Protein AF-A0A4Q3XQ12-F1 (afdb_monomer_lite)

Secondary structure (DSSP, 8-state):
-PPPHHHHHEETTEEP-S---HHHHHHHHHHHH-SSSHHHHHHHHTT--HHHHHHHHTT---HHHHHHHHHHHHHHHHHHHHHHHHTS-HHHHHHHHHHHHHHHHHHHHHHHHHHHHHHHHHHHT------------TTGGGTT--

Foldseek 3Di:
DQAALVNLQADVNDGDPDADDLLNSQLSVQCVVDVPPSLVVCCVQLVHDSVQSVCSNVSNHDPVRSVSSCVSVDPSSVQNSVCNRVVHHPVRVVVVVVVVVVVVVVVVVVVVVVVVVVVVVVVVPPPPPPPPPPPPDVVVVPPPDD

Radius of gyration: 34.78 Å; chains: 1; bounding box: 100×25×76 Å

Structure (mmCIF, N/CA/C/O backbone):
data_AF-A0A4Q3XQ12-F1
#
_entry.id   AF-A0A4Q3XQ12-F1
#
loop_
_atom_site.group_PDB
_atom_site.id
_atom_site.type_symbol
_atom_site.label_atom_id
_atom_site.label_alt_id
_atom_site.label_comp_id
_atom_site.label_asym_id
_atom_site.label_entity_id
_atom_site.label_seq_id
_atom_site.pdbx_PDB_ins_code
_atom_site.Cartn_x
_atom_site.Cartn_y
_atom_site.Cartn_z
_atom_site.occupancy
_atom_site.B_iso_or_equiv
_atom_site.auth_seq_id
_atom_site.auth_comp_id
_atom_site.auth_asym_id
_atom_site.auth_atom_id
_atom_site.pdbx_PDB_model_num
ATOM 1 N N . MET A 1 1 ? -8.828 -13.937 3.001 1.00 53.44 1 MET A N 1
ATOM 2 C CA . MET A 1 1 ? -8.990 -13.027 1.850 1.00 53.44 1 MET A CA 1
ATOM 3 C C . MET A 1 1 ? -8.002 -11.893 2.021 1.00 53.44 1 MET A C 1
ATOM 5 O O . MET A 1 1 ? -8.005 -11.273 3.077 1.00 53.44 1 MET A O 1
ATOM 9 N N . THR A 1 2 ? -7.108 -11.704 1.056 1.00 73.12 2 THR A N 1
ATOM 10 C CA . THR A 1 2 ? -6.147 -10.593 1.008 1.00 73.12 2 THR A CA 1
ATOM 11 C C . THR A 1 2 ? -6.772 -9.461 0.210 1.00 73.12 2 THR A C 1
ATOM 13 O O . THR A 1 2 ? -7.067 -9.651 -0.964 1.00 73.12 2 THR A O 1
ATOM 16 N N . ILE A 1 3 ? -7.003 -8.324 0.861 1.00 80.56 3 ILE A N 1
ATOM 17 C CA . ILE A 1 3 ? -7.572 -7.133 0.225 1.00 80.56 3 ILE A CA 1
ATOM 18 C C . ILE A 1 3 ? -6.471 -6.413 -0.538 1.00 80.56 3 ILE A C 1
ATOM 20 O O . ILE A 1 3 ? -5.399 -6.177 0.022 1.00 80.56 3 ILE A O 1
ATOM 24 N N . SER A 1 4 ? -6.729 -6.077 -1.799 1.00 81.19 4 SER A N 1
ATOM 25 C CA . SER A 1 4 ? -5.771 -5.373 -2.653 1.00 81.19 4 SER A CA 1
ATOM 26 C C . SER A 1 4 ? -5.897 -3.851 -2.518 1.00 81.19 4 SER A C 1
ATOM 28 O O . SER A 1 4 ? -6.889 -3.324 -2.011 1.00 81.19 4 SER A O 1
ATOM 30 N N . ALA A 1 5 ? -4.885 -3.123 -2.996 1.00 79.38 5 ALA A N 1
ATOM 31 C CA . ALA A 1 5 ? -4.949 -1.664 -3.094 1.00 79.38 5 ALA A CA 1
ATOM 32 C C . ALA A 1 5 ? -6.110 -1.203 -3.995 1.00 79.38 5 ALA A C 1
ATOM 34 O O . ALA A 1 5 ? -6.816 -0.262 -3.649 1.00 79.38 5 ALA A O 1
ATOM 35 N N . GLU A 1 6 ? -6.349 -1.898 -5.111 1.00 79.88 6 GLU A N 1
ATOM 36 C CA . GLU A 1 6 ? -7.436 -1.601 -6.058 1.00 79.88 6 GLU A CA 1
ATOM 37 C C . GLU A 1 6 ? -8.810 -1.722 -5.418 1.00 79.88 6 GLU A C 1
ATOM 39 O O . GLU A 1 6 ? -9.677 -0.873 -5.636 1.00 79.88 6 GLU A O 1
ATOM 44 N N . GLU A 1 7 ? -8.998 -2.736 -4.571 1.00 79.94 7 GLU A N 1
ATOM 45 C CA . GLU A 1 7 ? -10.218 -2.838 -3.791 1.00 79.94 7 GLU A CA 1
ATOM 46 C C . GLU A 1 7 ? -10.358 -1.595 -2.914 1.00 79.94 7 GLU A C 1
ATOM 48 O O . GLU A 1 7 ? -11.361 -0.911 -3.032 1.00 79.94 7 GLU A O 1
ATOM 53 N N . ILE A 1 8 ? -9.362 -1.212 -2.111 1.00 77.44 8 ILE A N 1
ATOM 54 C CA . ILE A 1 8 ? -9.453 -0.004 -1.265 1.00 77.44 8 ILE A CA 1
ATOM 55 C C . ILE A 1 8 ? -9.813 1.251 -2.085 1.00 77.44 8 ILE A C 1
ATOM 57 O O . ILE A 1 8 ? -10.656 2.026 -1.629 1.00 77.44 8 ILE A O 1
ATOM 61 N N . MET A 1 9 ? -9.238 1.414 -3.282 1.00 77.31 9 MET A N 1
ATOM 62 C CA . MET A 1 9 ? -9.441 2.574 -4.165 1.00 77.31 9 MET A CA 1
ATOM 63 C C . MET A 1 9 ? -10.833 2.643 -4.820 1.00 77.31 9 MET A C 1
ATOM 65 O O . MET A 1 9 ? -11.281 3.732 -5.175 1.00 77.31 9 MET A O 1
ATOM 69 N N . THR A 1 10 ? -11.547 1.519 -4.948 1.00 75.25 10 THR A N 1
ATOM 70 C CA . THR A 1 10 ? -12.817 1.447 -5.694 1.00 75.25 10 THR A CA 1
ATOM 71 C C . THR A 1 10 ? -14.004 1.156 -4.781 1.00 75.25 10 THR A C 1
ATOM 73 O O . THR A 1 10 ? -14.099 0.087 -4.177 1.00 75.25 10 THR A O 1
ATOM 76 N N . ASN A 1 11 ? -14.970 2.070 -4.665 1.00 65.38 11 ASN A N 1
ATOM 77 C CA . ASN A 1 11 ? -16.205 1.809 -3.918 1.00 65.38 11 ASN A CA 1
ATOM 78 C C . ASN A 1 11 ? -17.301 1.300 -4.863 1.00 65.38 11 ASN A C 1
ATOM 80 O O . ASN A 1 11 ? -17.944 2.086 -5.552 1.00 65.38 11 ASN A O 1
ATOM 84 N N . GLY A 1 12 ? -17.500 -0.020 -4.926 1.00 61.66 12 GLY A N 1
ATOM 85 C CA . GLY A 1 12 ? -18.563 -0.612 -5.750 1.00 61.66 12 GLY A CA 1
ATOM 86 C C . GLY A 1 12 ? -18.435 -0.317 -7.252 1.00 61.66 12 GLY A C 1
ATOM 87 O O . GLY A 1 12 ? -19.448 -0.224 -7.936 1.00 61.66 12 GLY A O 1
ATOM 88 N N . GLY A 1 13 ? -17.206 -0.143 -7.753 1.00 58.97 13 GLY A N 1
ATOM 89 C CA . GLY A 1 13 ? -16.923 0.170 -9.160 1.00 58.97 13 GLY A CA 1
ATOM 90 C C . GLY A 1 13 ? -16.794 1.661 -9.488 1.00 58.97 13 GLY A C 1
ATOM 91 O O . GLY A 1 13 ? -16.556 1.992 -10.643 1.00 58.97 13 GLY A O 1
ATOM 92 N N . GLN A 1 14 ? -16.924 2.557 -8.503 1.00 55.75 14 GLN A N 1
ATOM 93 C CA . GLN A 1 14 ? -16.574 3.972 -8.656 1.00 55.75 14 GLN A CA 1
ATOM 94 C C . GLN A 1 14 ? -15.192 4.248 -8.059 1.00 55.75 14 GLN A C 1
ATOM 96 O O . GLN A 1 14 ? -14.943 3.900 -6.900 1.00 55.75 14 GLN A O 1
ATOM 101 N N . ASP A 1 15 ? -14.320 4.884 -8.843 1.00 61.72 15 ASP A N 1
ATOM 102 C CA . ASP A 1 15 ? -13.046 5.410 -8.355 1.00 61.72 15 ASP A CA 1
ATOM 103 C C . ASP A 1 15 ? -13.319 6.473 -7.292 1.00 61.72 15 ASP A C 1
ATOM 105 O O . ASP A 1 15 ? -14.054 7.440 -7.521 1.00 61.72 15 ASP A O 1
ATOM 109 N N . LEU A 1 16 ? -12.757 6.274 -6.098 1.00 59.50 16 LEU A N 1
ATOM 110 C CA . LEU A 1 16 ? -12.828 7.279 -5.048 1.00 59.50 16 LEU A CA 1
ATOM 111 C C . LEU A 1 16 ? -12.070 8.534 -5.514 1.00 59.50 16 LEU A C 1
ATOM 113 O O . LEU A 1 16 ? -10.980 8.415 -6.079 1.00 59.50 16 LEU A O 1
ATOM 117 N N . PRO A 1 17 ? -12.625 9.741 -5.300 1.00 51.88 17 PRO A N 1
ATOM 118 C CA . PRO A 1 17 ? -11.983 10.969 -5.735 1.00 51.88 17 PRO A CA 1
ATOM 119 C C . PRO A 1 17 ? -10.622 11.114 -5.044 1.00 51.88 17 PRO A C 1
ATOM 121 O O . PRO A 1 17 ? -10.548 11.195 -3.823 1.00 51.88 17 PRO A O 1
ATOM 124 N N . LEU A 1 18 ? -9.578 11.081 -5.876 1.00 53.12 18 LEU A N 1
ATOM 125 C CA . LEU A 1 18 ? -8.217 11.604 -5.725 1.00 53.12 18 LEU A CA 1
ATOM 126 C C . LEU A 1 18 ? -7.800 12.023 -4.296 1.00 53.12 18 LEU A C 1
ATOM 128 O O . LEU A 1 18 ? -8.306 13.001 -3.755 1.00 53.12 18 LEU A O 1
ATOM 132 N N . GLN A 1 19 ? -6.761 11.336 -3.795 1.00 57.66 19 GLN A N 1
ATOM 133 C CA . GLN A 1 19 ? -6.068 11.486 -2.500 1.00 57.66 19 GLN A CA 1
ATOM 134 C C . GLN A 1 19 ? -6.788 10.849 -1.303 1.00 57.66 19 GLN A C 1
ATOM 136 O O . GLN A 1 19 ? -7.343 11.514 -0.435 1.00 57.66 19 GLN A O 1
ATOM 141 N N . CYS A 1 20 ? -6.718 9.518 -1.230 1.00 69.00 20 CYS A N 1
ATOM 142 C CA . CYS A 1 20 ? -7.008 8.801 0.003 1.00 69.00 20 CYS A CA 1
ATOM 143 C C . CYS A 1 20 ? -5.817 8.948 0.961 1.00 69.00 20 CYS A C 1
ATOM 145 O O . CYS A 1 20 ? -4.738 8.418 0.696 1.00 69.00 20 CYS A O 1
ATOM 147 N N . ASP A 1 21 ? -6.008 9.624 2.093 1.00 85.62 21 ASP A N 1
ATOM 148 C CA . ASP A 1 21 ? -4.990 9.686 3.140 1.00 85.62 21 ASP A CA 1
ATOM 149 C C . ASP A 1 21 ? -4.773 8.305 3.778 1.00 85.62 21 ASP A C 1
ATOM 151 O O . ASP A 1 21 ? -5.664 7.452 3.825 1.00 85.62 21 ASP A O 1
ATOM 155 N N . LEU A 1 22 ? -3.584 8.086 4.350 1.00 87.25 22 LEU A N 1
ATOM 156 C CA . LEU A 1 22 ? -3.194 6.809 4.967 1.00 87.25 22 LEU A CA 1
ATOM 157 C C . LEU A 1 22 ? -4.193 6.319 6.032 1.00 87.25 22 LEU A C 1
ATOM 159 O O . LEU A 1 22 ? -4.405 5.119 6.209 1.00 87.25 22 LEU A O 1
ATOM 163 N N . ARG A 1 23 ? -4.814 7.259 6.750 1.00 91.62 23 ARG A N 1
ATOM 164 C CA . ARG A 1 23 ? -5.811 6.977 7.792 1.00 91.62 23 ARG A CA 1
ATOM 165 C C . ARG A 1 23 ? -7.123 6.477 7.197 1.00 91.62 23 ARG A C 1
ATOM 167 O O . ARG A 1 23 ? -7.717 5.544 7.740 1.00 91.62 23 ARG A O 1
ATOM 174 N N . ASP A 1 24 ? -7.535 7.064 6.084 1.00 90.00 2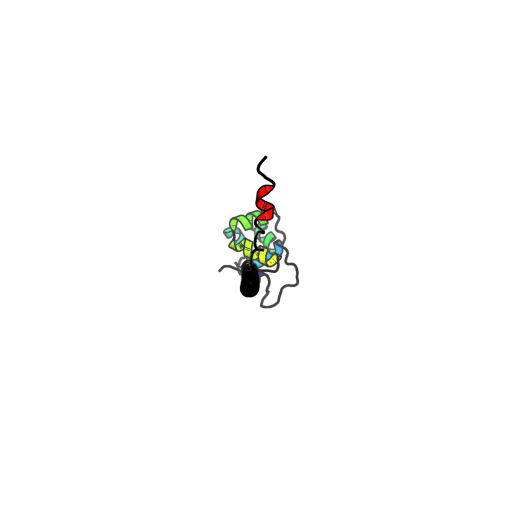4 ASP A N 1
ATOM 175 C CA . ASP A 1 24 ? -8.763 6.700 5.388 1.00 90.00 24 ASP A CA 1
ATOM 176 C C . ASP A 1 24 ? -8.592 5.364 4.673 1.00 90.00 24 ASP A C 1
ATOM 178 O O . ASP A 1 24 ? -9.439 4.482 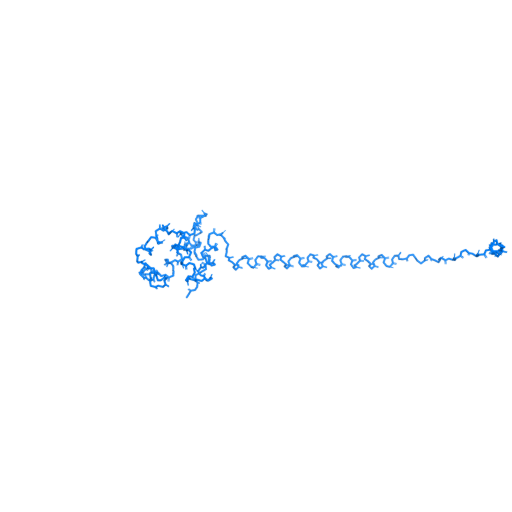4.818 1.00 90.00 24 ASP A O 1
ATOM 182 N N . ALA A 1 25 ? -7.435 5.146 4.040 1.00 89.62 25 ALA A N 1
ATOM 183 C CA . ALA A 1 25 ? -7.084 3.874 3.417 1.00 89.62 25 ALA A CA 1
ATOM 184 C C . ALA A 1 25 ? -7.127 2.731 4.441 1.00 89.62 25 ALA A C 1
ATOM 186 O O . ALA A 1 25 ? -7.697 1.669 4.182 1.00 89.62 25 ALA A O 1
ATOM 187 N N . LEU A 1 26 ? -6.601 2.968 5.649 1.00 91.81 26 LEU A N 1
ATOM 188 C CA . LEU A 1 26 ? -6.648 1.997 6.739 1.00 91.81 26 LEU A CA 1
ATOM 189 C C . LEU A 1 26 ? -8.080 1.735 7.237 1.00 91.81 26 LEU A C 1
ATOM 191 O O . LEU A 1 26 ? -8.439 0.587 7.508 1.00 91.81 26 LEU A O 1
ATOM 195 N N . SER A 1 27 ? -8.910 2.776 7.345 1.00 93.50 27 SER A N 1
ATOM 196 C CA . SER A 1 27 ? -10.327 2.646 7.715 1.00 93.50 27 SER A CA 1
ATOM 197 C C . SER A 1 27 ? -11.100 1.814 6.688 1.00 93.50 27 SER A C 1
ATOM 199 O O . SER A 1 27 ? -11.830 0.888 7.056 1.00 93.50 27 SER A O 1
ATOM 201 N N . ILE A 1 28 ? -10.902 2.090 5.398 1.00 91.25 28 ILE A N 1
ATOM 202 C CA . ILE A 1 28 ? -11.530 1.358 4.295 1.00 91.25 28 ILE A CA 1
ATOM 203 C C . ILE A 1 28 ? -11.062 -0.099 4.294 1.00 91.25 28 ILE A C 1
ATOM 205 O O . ILE A 1 28 ? -11.899 -1.005 4.254 1.00 91.25 28 ILE A O 1
ATOM 209 N N . TYR A 1 29 ? -9.752 -0.338 4.416 1.00 92.06 29 TYR A N 1
ATOM 210 C CA . TYR A 1 29 ? -9.190 -1.685 4.521 1.00 92.06 29 TYR A CA 1
ATOM 211 C C . TYR A 1 29 ? -9.844 -2.476 5.660 1.00 92.06 29 TYR A C 1
ATOM 213 O O . TYR A 1 29 ? -10.308 -3.600 5.458 1.00 92.06 29 TYR A O 1
ATOM 221 N N . ALA A 1 30 ? -9.952 -1.878 6.850 1.00 93.19 30 ALA A N 1
ATOM 222 C CA . ALA A 1 30 ? -10.570 -2.524 8.003 1.00 93.19 30 ALA A CA 1
ATOM 223 C C . ALA A 1 30 ? -12.047 -2.866 7.756 1.00 93.19 30 ALA A C 1
ATOM 225 O O . ALA A 1 30 ? -12.473 -3.988 8.035 1.00 93.19 30 ALA A O 1
ATOM 226 N N . ARG A 1 31 ? -12.828 -1.928 7.200 1.00 93.00 31 ARG A N 1
ATOM 227 C CA . ARG A 1 31 ? -14.262 -2.120 6.906 1.00 93.00 31 ARG A CA 1
ATOM 228 C C . ARG A 1 31 ? -14.509 -3.233 5.898 1.00 93.00 31 ARG A C 1
ATOM 230 O O . ARG A 1 31 ? -15.478 -3.971 6.045 1.00 93.00 31 ARG A O 1
ATOM 237 N N . ARG A 1 32 ? -13.631 -3.377 4.907 1.00 90.38 32 ARG A N 1
ATOM 238 C CA . ARG A 1 32 ? -13.722 -4.462 3.925 1.00 90.38 32 ARG A CA 1
ATOM 239 C C . ARG A 1 32 ? -13.243 -5.795 4.485 1.00 90.38 32 ARG A C 1
ATOM 241 O O . ARG A 1 32 ? -13.841 -6.822 4.186 1.00 90.38 32 ARG A O 1
ATOM 248 N N . THR A 1 33 ? -12.212 -5.779 5.330 1.00 92.38 33 THR A N 1
ATOM 249 C CA . THR A 1 33 ? -11.699 -6.998 5.977 1.00 92.38 33 THR A CA 1
ATOM 250 C C . THR A 1 33 ? -12.757 -7.592 6.903 1.00 92.38 33 THR A C 1
ATOM 252 O O . THR A 1 33 ? -12.966 -8.804 6.918 1.00 92.38 33 THR A O 1
ATOM 255 N N . TRP A 1 34 ? -13.459 -6.734 7.650 1.00 94.06 34 TRP A N 1
ATOM 256 C CA . TRP A 1 34 ? -14.502 -7.135 8.590 1.00 94.06 34 TRP A CA 1
ATOM 257 C C . TRP A 1 34 ? -15.791 -6.335 8.362 1.00 94.06 34 TRP A C 1
ATOM 259 O O . TRP A 1 34 ? -15.989 -5.299 9.004 1.00 94.06 34 TRP A O 1
ATOM 269 N N . PRO A 1 35 ? -16.715 -6.831 7.519 1.00 90.56 35 PRO A N 1
ATOM 270 C CA . PRO A 1 35 ? -17.968 -6.136 7.207 1.00 90.56 35 PRO A CA 1
ATOM 271 C C . PRO A 1 35 ? -18.918 -5.977 8.403 1.00 90.56 35 PRO A C 1
ATOM 273 O O . PRO A 1 35 ? -19.785 -5.106 8.408 1.00 90.56 35 PRO A O 1
ATOM 276 N N . ARG A 1 36 ? -18.784 -6.836 9.422 1.00 92.88 36 ARG A N 1
ATOM 277 C CA . ARG A 1 36 ? -19.598 -6.825 10.647 1.00 92.88 36 ARG A CA 1
ATOM 278 C C . ARG A 1 36 ? -18.706 -6.755 11.875 1.00 92.88 36 ARG A C 1
ATOM 280 O O . ARG A 1 36 ? -17.639 -7.371 11.908 1.00 92.88 36 ARG A O 1
ATOM 287 N N . ASP A 1 37 ? -19.169 -6.015 12.883 1.00 94.62 37 ASP A N 1
ATOM 288 C CA . ASP A 1 37 ? -18.450 -5.797 14.143 1.00 94.62 37 ASP A CA 1
ATOM 289 C C . ASP A 1 37 ? -16.991 -5.340 13.934 1.00 94.62 37 ASP A C 1
ATOM 291 O O . ASP A 1 37 ? -16.101 -5.709 14.703 1.00 94.62 37 ASP A O 1
ATOM 295 N N . THR A 1 38 ? -16.741 -4.518 12.903 1.00 95.44 38 THR A N 1
ATOM 296 C CA . THR A 1 38 ? -15.397 -4.142 12.433 1.00 95.44 38 THR A CA 1
ATOM 297 C C . THR A 1 38 ? -14.485 -3.711 13.575 1.00 95.44 38 THR A C 1
ATOM 299 O O . THR A 1 38 ? -13.388 -4.234 13.716 1.00 95.44 38 THR A O 1
ATOM 302 N N . ALA A 1 39 ? -14.958 -2.820 14.453 1.00 95.69 39 ALA A N 1
ATOM 303 C CA . ALA A 1 39 ? -14.164 -2.321 15.574 1.00 95.69 39 ALA A CA 1
ATOM 304 C C . ALA A 1 39 ? -13.750 -3.430 16.556 1.00 95.69 39 ALA A C 1
ATOM 306 O O . ALA A 1 39 ? -12.627 -3.413 17.050 1.00 95.69 39 ALA A O 1
ATOM 307 N N . LYS A 1 40 ? -14.634 -4.399 16.838 1.00 97.06 40 LYS A N 1
ATOM 308 C CA . LYS A 1 40 ? -14.345 -5.503 17.768 1.00 97.06 40 LYS A CA 1
ATOM 309 C C . LYS A 1 40 ? -13.391 -6.514 17.148 1.00 97.06 40 LYS A C 1
ATOM 311 O O . LYS A 1 40 ? -12.501 -7.004 17.837 1.00 97.06 40 LYS A O 1
ATOM 316 N N . GLN A 1 41 ? -13.581 -6.836 15.869 1.00 96.31 41 GLN A N 1
ATOM 317 C CA . GLN A 1 41 ? -12.690 -7.752 15.162 1.00 96.31 41 GLN A CA 1
ATOM 318 C C . GLN A 1 41 ? -11.299 -7.144 15.015 1.00 96.31 41 GLN A C 1
ATOM 320 O O . GLN A 1 41 ? -10.321 -7.772 15.396 1.00 96.31 41 GLN A O 1
ATOM 325 N N . MET A 1 42 ? -11.229 -5.881 14.607 1.00 95.19 42 MET A N 1
ATOM 326 C CA . MET A 1 42 ? -9.988 -5.127 14.500 1.00 95.19 42 MET A CA 1
ATOM 327 C C . MET A 1 42 ? -9.239 -5.027 15.832 1.00 95.19 42 MET A C 1
ATOM 329 O O . MET A 1 42 ? -8.039 -5.282 15.879 1.00 95.19 42 MET A O 1
ATOM 333 N N . ALA A 1 43 ? -9.952 -4.745 16.928 1.00 96.25 43 ALA A N 1
ATOM 334 C CA . ALA A 1 43 ? -9.380 -4.729 18.272 1.00 96.25 43 ALA A CA 1
ATOM 335 C C . ALA A 1 43 ? -8.713 -6.066 18.634 1.00 96.25 43 ALA A C 1
ATOM 337 O O . ALA A 1 43 ? -7.611 -6.086 19.173 1.00 96.25 43 ALA A O 1
ATOM 338 N N . ARG A 1 44 ? -9.356 -7.190 18.298 1.00 95.69 44 ARG A N 1
ATOM 339 C CA . ARG A 1 44 ? -8.818 -8.534 18.556 1.00 95.69 44 ARG A CA 1
ATOM 340 C C . ARG A 1 44 ? -7.650 -8.868 17.635 1.00 95.69 44 ARG A C 1
ATOM 342 O O . ARG A 1 44 ? -6.611 -9.307 18.111 1.00 95.69 44 ARG A O 1
ATOM 349 N N . SER A 1 45 ? -7.812 -8.654 16.333 1.00 93.62 45 SER A N 1
ATOM 350 C CA . SER A 1 45 ? -6.821 -9.022 15.322 1.00 93.62 45 SER A CA 1
ATOM 351 C C . SER A 1 45 ? -5.548 -8.187 15.403 1.00 93.62 45 SER A C 1
ATOM 353 O O . SER A 1 45 ? -4.476 -8.702 15.105 1.00 93.62 45 SER A O 1
ATOM 355 N N . TRP A 1 46 ? -5.647 -6.920 15.808 1.00 94.06 46 TRP A N 1
ATOM 356 C CA . TRP A 1 46 ? -4.498 -6.017 15.925 1.00 94.06 46 TRP A CA 1
ATOM 357 C C . TRP A 1 46 ? -4.099 -5.725 17.372 1.00 94.06 46 TRP A C 1
ATOM 359 O O . TRP A 1 46 ? -3.301 -4.825 17.598 1.00 94.06 46 TRP A O 1
ATOM 369 N N . ALA A 1 47 ? -4.648 -6.462 18.344 1.00 94.38 47 ALA A N 1
ATOM 370 C CA . ALA A 1 47 ? -4.372 -6.278 19.771 1.00 94.38 47 ALA A CA 1
ATOM 371 C C . ALA A 1 47 ? -4.513 -4.812 20.241 1.00 94.38 47 ALA A C 1
ATOM 373 O O . ALA A 1 47 ? -3.718 -4.304 21.032 1.00 94.38 47 ALA A O 1
ATOM 374 N N . LEU A 1 48 ? -5.541 -4.121 19.744 1.00 94.81 48 LEU A N 1
ATOM 375 C CA . LEU A 1 48 ? -5.816 -2.720 20.048 1.00 94.81 48 LEU A CA 1
ATOM 376 C C . LEU A 1 48 ? -6.969 -2.574 21.046 1.00 94.81 48 LEU A C 1
ATOM 378 O O . LEU A 1 48 ? -7.922 -3.355 21.015 1.00 94.81 48 LEU A O 1
ATOM 382 N N . PRO A 1 49 ? -6.986 -1.498 21.853 1.00 96.38 49 PRO A N 1
ATOM 383 C CA . PRO A 1 49 ? -8.190 -1.096 22.564 1.00 96.38 49 PRO A CA 1
ATOM 384 C C . PRO A 1 49 ? -9.358 -0.852 21.599 1.00 96.38 49 PRO A C 1
ATOM 386 O O . PRO A 1 49 ? -9.183 -0.355 20.478 1.00 96.38 49 PRO A O 1
ATOM 389 N N . LEU A 1 50 ? -10.579 -1.144 22.053 1.00 96.62 50 LEU A N 1
ATOM 390 C CA . LEU A 1 50 ? -11.784 -0.935 21.245 1.00 96.62 50 LEU A CA 1
ATOM 391 C C . LEU A 1 50 ? -11.979 0.545 20.874 1.00 96.62 50 LEU A C 1
ATOM 393 O O . LEU A 1 50 ? -12.370 0.847 19.750 1.00 96.62 50 LEU A O 1
ATOM 397 N N . SER A 1 51 ? -11.653 1.465 21.784 1.00 96.19 51 SER A N 1
ATOM 398 C CA . SER A 1 51 ? -11.699 2.914 21.545 1.00 96.19 51 SER A CA 1
ATOM 399 C C . SER A 1 51 ? -10.722 3.348 20.448 1.00 96.19 51 SER A C 1
ATOM 401 O O . SER A 1 51 ? -11.106 4.056 19.519 1.00 96.19 51 SER A O 1
ATOM 403 N N . THR A 1 52 ? -9.481 2.857 20.490 1.00 95.62 52 THR A N 1
ATOM 404 C CA . THR A 1 52 ? -8.485 3.076 19.431 1.00 95.62 52 THR A CA 1
ATOM 405 C C . THR A 1 52 ? -8.986 2.542 18.097 1.00 95.62 52 THR A C 1
ATOM 407 O O . THR A 1 52 ? -8.852 3.204 17.070 1.00 95.62 52 THR A O 1
ATOM 410 N N . SER A 1 53 ? -9.632 1.377 18.116 1.00 96.00 53 SER A N 1
ATOM 411 C CA . SER A 1 53 ? -10.203 0.780 16.914 1.00 96.00 53 SER A CA 1
ATOM 412 C C . SER A 1 53 ? -11.325 1.641 16.321 1.00 96.00 53 SER A C 1
ATOM 414 O O . SER A 1 53 ? -11.369 1.883 15.119 1.00 96.00 53 SER A O 1
ATOM 416 N N . GLN A 1 54 ? -12.199 2.198 17.156 1.00 95.88 54 GLN A N 1
ATOM 417 C CA . GLN A 1 54 ? -13.218 3.148 16.702 1.00 95.88 54 GLN A CA 1
ATOM 418 C C . GLN A 1 54 ? -12.605 4.432 16.125 1.00 95.88 54 GLN A C 1
ATOM 420 O O . GLN A 1 54 ? -13.114 4.944 15.131 1.00 95.88 54 GLN A O 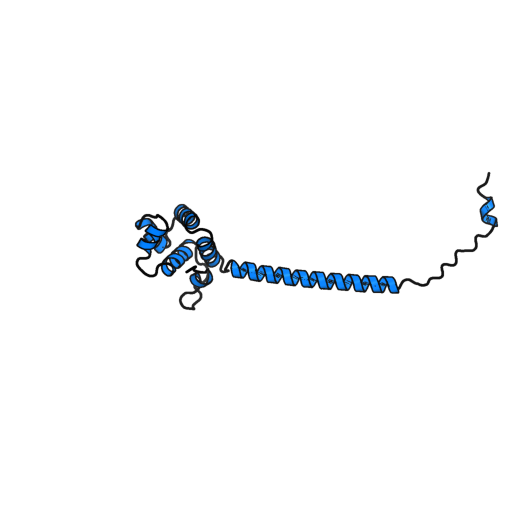1
ATOM 425 N N . ASN A 1 55 ? -11.507 4.931 16.699 1.00 95.19 55 ASN A N 1
ATOM 426 C CA . ASN A 1 55 ? -10.806 6.107 16.175 1.00 95.19 55 ASN A CA 1
ATOM 427 C C . ASN A 1 55 ? -10.167 5.843 14.807 1.00 95.19 55 ASN A C 1
ATOM 429 O O . ASN A 1 55 ? -10.247 6.701 13.931 1.00 95.19 55 ASN A O 1
ATOM 433 N N . ILE A 1 56 ? -9.597 4.653 14.589 1.00 94.56 56 ILE A N 1
ATOM 434 C CA . ILE A 1 56 ? -9.092 4.246 13.269 1.00 94.56 56 ILE A CA 1
ATOM 435 C C . ILE A 1 56 ? -10.228 4.259 12.239 1.00 94.56 56 ILE A C 1
ATOM 437 O O . ILE A 1 56 ? -10.076 4.850 11.176 1.00 94.56 56 ILE A O 1
ATOM 441 N N . LEU A 1 57 ? -11.393 3.689 12.567 1.00 94.62 57 LEU A N 1
ATOM 442 C CA . LEU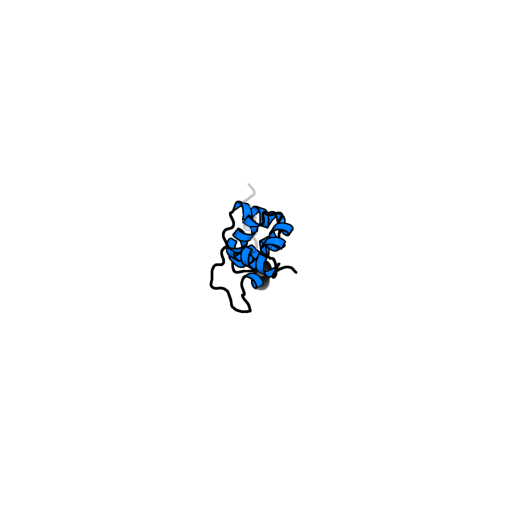 A 1 57 ? -12.543 3.649 11.649 1.00 94.62 57 LEU A CA 1
ATOM 443 C C . LEU A 1 57 ? -13.136 5.026 11.318 1.00 94.62 57 LEU A C 1
ATOM 445 O O . LEU A 1 57 ? -13.916 5.142 10.369 1.00 94.62 57 LEU A O 1
ATOM 449 N N . LYS A 1 58 ? -12.797 6.049 12.105 1.00 92.88 58 LYS A N 1
ATOM 450 C CA . LYS A 1 58 ? -13.165 7.453 11.882 1.00 92.88 58 LYS A CA 1
ATOM 451 C C . LYS A 1 58 ? -12.081 8.252 11.143 1.00 92.88 58 LYS A C 1
ATOM 453 O O . LYS A 1 58 ? -12.261 9.445 10.961 1.00 92.88 58 LYS A O 1
ATOM 458 N N . GLY A 1 59 ? -10.954 7.636 10.771 1.00 90.88 59 GLY A N 1
ATOM 459 C CA . GLY A 1 59 ? -9.834 8.344 10.135 1.00 90.88 59 GLY A CA 1
ATOM 460 C C . GLY A 1 59 ? -8.986 9.171 11.115 1.00 90.88 59 GLY A C 1
ATOM 461 O O . GLY A 1 59 ? -8.223 10.045 10.713 1.00 90.88 59 GLY A O 1
ATOM 462 N N . HIS A 1 60 ? -9.072 8.909 12.423 1.00 93.00 60 HIS A N 1
ATOM 463 C CA . HIS A 1 60 ? -8.365 9.665 13.470 1.00 93.00 60 HIS A CA 1
ATOM 464 C C . HIS A 1 60 ? -7.215 8.873 14.110 1.00 93.00 60 HIS A C 1
ATOM 466 O O . HIS A 1 60 ? -6.880 9.060 15.281 1.00 93.00 60 HIS A O 1
ATOM 472 N N . ALA A 1 61 ? -6.606 7.954 13.360 1.00 91.50 61 ALA A N 1
ATOM 473 C CA . ALA A 1 61 ? -5.481 7.165 13.847 1.00 91.50 61 ALA A CA 1
ATOM 474 C C . ALA A 1 61 ? -4.226 8.035 14.050 1.00 91.50 61 ALA A C 1
ATOM 476 O O . ALA A 1 61 ? -3.808 8.768 13.151 1.00 91.50 61 ALA A O 1
ATOM 477 N N . SER A 1 62 ? -3.585 7.921 15.218 1.00 93.50 62 SER A N 1
ATOM 478 C CA . SER A 1 62 ? -2.280 8.549 15.458 1.00 93.50 62 SER A CA 1
ATOM 479 C C . SER A 1 62 ? -1.175 7.860 14.644 1.00 93.50 62 SER A C 1
ATOM 481 O O . SER A 1 62 ? -1.287 6.677 14.320 1.00 93.50 62 SER A O 1
ATOM 483 N N . ALA A 1 63 ? -0.068 8.554 14.364 1.00 92.50 63 ALA A N 1
ATOM 484 C CA . ALA A 1 63 ? 1.075 7.963 13.653 1.00 92.50 63 ALA A CA 1
ATOM 485 C C . ALA A 1 63 ? 1.662 6.732 14.378 1.00 92.50 63 ALA A C 1
ATOM 487 O O . ALA A 1 63 ? 2.045 5.749 13.739 1.00 92.50 63 ALA A O 1
ATOM 488 N N . ALA A 1 64 ? 1.667 6.750 15.716 1.00 94.31 64 ALA A N 1
ATOM 489 C CA . ALA A 1 64 ? 2.091 5.613 16.530 1.00 94.31 64 ALA A CA 1
ATOM 490 C C . ALA A 1 64 ? 1.147 4.411 16.354 1.00 94.31 64 ALA A C 1
ATOM 492 O O . ALA A 1 64 ? 1.600 3.281 16.179 1.00 94.31 64 ALA A O 1
ATOM 493 N N . THR A 1 65 ? -0.165 4.662 16.332 1.00 94.62 65 THR A N 1
ATOM 494 C CA . THR A 1 65 ? -1.185 3.634 16.088 1.00 94.62 65 THR A CA 1
ATOM 495 C C . THR A 1 65 ? -1.040 3.026 14.697 1.00 94.62 65 THR A C 1
ATOM 497 O O . THR A 1 65 ? -1.077 1.808 14.565 1.00 94.62 65 THR A O 1
ATOM 500 N N . ILE A 1 66 ? -0.833 3.853 13.670 1.00 93.25 66 ILE A N 1
ATOM 501 C CA . ILE A 1 66 ? -0.638 3.379 12.296 1.00 93.25 66 ILE A CA 1
ATOM 502 C C . ILE A 1 66 ? 0.600 2.485 12.223 1.00 93.25 66 ILE A C 1
ATOM 504 O O . ILE A 1 66 ? 0.508 1.351 11.767 1.00 93.25 66 ILE A O 1
ATOM 508 N N . THR A 1 67 ? 1.736 2.947 12.751 1.00 94.62 67 THR A N 1
ATOM 509 C CA . THR A 1 67 ? 2.979 2.160 12.789 1.00 94.62 67 THR A CA 1
ATOM 510 C C . THR A 1 67 ? 2.781 0.812 13.487 1.00 94.62 67 THR A C 1
ATOM 512 O O . THR A 1 67 ? 3.266 -0.212 13.010 1.00 94.62 67 THR A O 1
ATOM 515 N N . HIS A 1 68 ? 2.054 0.791 14.606 1.00 94.44 68 HIS A N 1
ATOM 516 C CA . HIS A 1 68 ? 1.746 -0.441 15.327 1.00 94.44 68 HIS A CA 1
A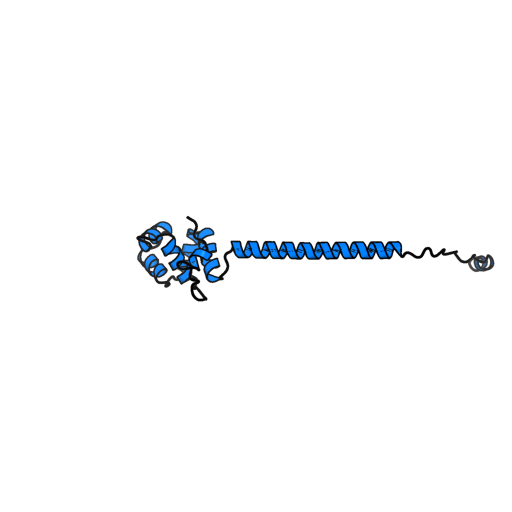TOM 517 C C . HIS A 1 68 ? 0.899 -1.408 14.488 1.00 94.44 68 HIS A C 1
ATOM 519 O O . HIS A 1 68 ? 1.238 -2.585 14.377 1.00 94.44 68 HIS A O 1
ATOM 525 N N . VAL A 1 69 ? -0.158 -0.907 13.843 1.00 93.94 69 VAL A N 1
ATOM 526 C CA . VAL A 1 69 ? -1.030 -1.715 12.981 1.00 93.94 69 VAL A CA 1
ATOM 527 C C . VAL A 1 69 ? -0.277 -2.262 11.772 1.00 93.94 69 VAL A C 1
ATOM 529 O O . VAL A 1 69 ? -0.417 -3.442 11.470 1.00 93.94 69 VAL A O 1
ATOM 532 N N . LEU A 1 70 ? 0.558 -1.452 11.115 1.00 93.12 70 LEU A N 1
ATOM 533 C CA . LEU A 1 70 ? 1.378 -1.905 9.987 1.00 93.12 70 LEU A CA 1
ATOM 534 C C . LEU A 1 70 ? 2.354 -3.015 10.408 1.00 93.12 70 LEU A C 1
ATOM 536 O O . LEU A 1 70 ? 2.523 -3.994 9.685 1.00 93.12 70 LEU A O 1
ATOM 540 N N . ARG A 1 71 ? 2.950 -2.913 11.605 1.00 92.94 71 ARG A N 1
ATOM 541 C CA . ARG A 1 71 ? 3.835 -3.958 12.152 1.00 92.94 71 ARG A CA 1
ATOM 542 C C . ARG A 1 71 ? 3.108 -5.278 12.403 1.00 92.94 71 ARG A C 1
ATOM 544 O O . ARG A 1 71 ? 3.666 -6.323 12.094 1.00 92.94 71 ARG A O 1
ATOM 551 N N . ILE A 1 72 ? 1.890 -5.238 12.946 1.00 93.50 72 ILE A N 1
ATOM 552 C CA . ILE A 1 72 ? 1.102 -6.452 13.220 1.00 93.50 72 ILE A CA 1
ATOM 553 C C . ILE A 1 72 ? 0.502 -7.032 11.935 1.00 93.50 72 ILE A C 1
ATOM 555 O O . ILE A 1 72 ? 0.532 -8.241 11.729 1.00 93.50 72 ILE A O 1
ATOM 559 N N . GLY A 1 73 ? -0.038 -6.180 11.062 1.00 88.12 73 GLY A N 1
ATOM 560 C CA . GLY A 1 73 ? -0.649 -6.583 9.794 1.00 88.12 73 GLY A CA 1
ATOM 561 C C . GLY A 1 73 ? 0.359 -7.040 8.736 1.00 88.12 73 GLY A C 1
ATOM 562 O O . GLY A 1 73 ? -0.023 -7.700 7.770 1.00 88.12 73 GLY A O 1
ATOM 563 N N . GLY A 1 74 ? 1.639 -6.707 8.915 1.00 91.06 74 GLY A N 1
ATOM 564 C CA . GLY A 1 74 ? 2.728 -7.117 8.042 1.00 91.06 74 GLY A CA 1
ATOM 565 C C . GLY A 1 74 ? 2.635 -6.529 6.633 1.00 91.06 74 GLY A C 1
ATOM 566 O O . GLY A 1 74 ? 1.973 -5.517 6.378 1.00 91.06 74 GLY A O 1
ATOM 567 N N . TRP A 1 75 ? 3.325 -7.182 5.696 1.00 86.31 75 TRP A N 1
ATOM 568 C CA . TRP A 1 75 ? 3.448 -6.701 4.319 1.00 86.31 75 TRP A CA 1
ATOM 569 C C . TRP A 1 75 ? 2.131 -6.693 3.545 1.00 86.31 75 TRP A C 1
ATOM 571 O O . TRP A 1 75 ? 1.926 -5.782 2.752 1.00 86.31 75 TRP A O 1
ATOM 581 N N . GLY A 1 76 ? 1.225 -7.644 3.795 1.00 86.56 76 GLY A N 1
ATOM 582 C CA . GLY A 1 76 ? -0.059 -7.706 3.089 1.00 86.56 76 GLY A CA 1
ATOM 583 C C . GLY A 1 76 ? -0.919 -6.464 3.332 1.00 86.56 76 GLY A C 1
ATOM 584 O O . GLY A 1 76 ? -1.354 -5.815 2.385 1.00 86.56 76 GLY A O 1
ATOM 585 N N . LEU A 1 77 ? -1.090 -6.080 4.602 1.00 91.00 77 LEU A N 1
ATOM 586 C CA . LEU A 1 77 ? -1.811 -4.857 4.963 1.00 91.00 77 LEU A CA 1
ATOM 587 C C . LEU A 1 77 ? -1.059 -3.612 4.482 1.00 91.00 77 LEU A C 1
ATOM 589 O O . LEU A 1 77 ? -1.662 -2.713 3.900 1.00 91.00 77 LEU A O 1
ATOM 593 N N . SER A 1 78 ? 0.257 -3.564 4.708 1.00 89.94 78 SER A N 1
ATOM 594 C CA . SER A 1 78 ? 1.073 -2.391 4.375 1.00 89.94 78 SER A CA 1
ATOM 595 C C . SER A 1 78 ? 1.076 -2.096 2.875 1.00 89.94 78 SER A C 1
ATOM 597 O O . SER A 1 78 ? 0.914 -0.944 2.486 1.00 89.94 78 SER A O 1
ATOM 599 N N . ALA A 1 79 ? 1.211 -3.122 2.031 1.00 87.44 79 ALA A N 1
ATOM 600 C CA . ALA A 1 79 ? 1.203 -2.971 0.579 1.00 87.44 79 ALA A CA 1
ATOM 601 C C . ALA A 1 79 ? -0.166 -2.517 0.057 1.00 87.44 79 ALA A C 1
ATOM 603 O O . ALA A 1 79 ? -0.225 -1.636 -0.796 1.00 87.44 79 ALA A O 1
ATOM 604 N N . ALA A 1 80 ? -1.260 -3.068 0.592 1.00 86.19 80 ALA A N 1
ATOM 605 C CA . ALA A 1 80 ? -2.607 -2.670 0.198 1.00 86.19 80 ALA A CA 1
ATOM 606 C C . ALA A 1 80 ? -2.893 -1.210 0.578 1.00 86.19 80 ALA A C 1
ATOM 608 O O . ALA A 1 80 ? -3.290 -0.410 -0.267 1.00 86.19 80 ALA A O 1
ATOM 609 N N . VAL A 1 81 ? -2.626 -0.846 1.836 1.00 88.56 81 VAL A N 1
ATOM 610 C CA . VAL A 1 81 ? -2.870 0.504 2.356 1.00 88.56 81 VAL A CA 1
ATOM 611 C C . VAL A 1 81 ? -1.974 1.536 1.664 1.00 88.56 81 VAL A C 1
ATOM 613 O O . VAL A 1 81 ? -2.480 2.567 1.235 1.00 88.56 81 VAL A O 1
ATOM 616 N N . MET A 1 82 ? -0.670 1.275 1.506 1.00 87.19 82 MET A N 1
ATOM 617 C CA . MET A 1 82 ? 0.219 2.215 0.812 1.00 87.19 82 MET A CA 1
ATOM 618 C C . MET A 1 82 ? -0.086 2.311 -0.682 1.00 87.19 82 MET A C 1
ATOM 620 O O . MET A 1 82 ? -0.071 3.415 -1.214 1.00 87.19 82 MET A O 1
ATOM 624 N N . GLY A 1 83 ? -0.416 1.201 -1.348 1.00 84.25 83 GLY A N 1
ATOM 625 C CA . GLY A 1 83 ? -0.797 1.236 -2.760 1.00 84.25 83 GLY A CA 1
ATOM 626 C C . GLY A 1 83 ? -2.046 2.086 -3.001 1.00 84.25 83 GLY A C 1
ATOM 627 O O . GLY A 1 83 ? -2.098 2.856 -3.954 1.00 84.25 83 GLY A O 1
ATOM 628 N N . ALA A 1 84 ? -3.014 2.035 -2.081 1.00 85.19 84 ALA A N 1
ATOM 629 C CA . ALA A 1 84 ? -4.207 2.874 -2.152 1.00 85.19 84 ALA A CA 1
ATOM 630 C C . ALA A 1 84 ? -3.921 4.371 -1.952 1.00 85.19 84 ALA A C 1
ATOM 632 O O . ALA A 1 84 ? -4.589 5.205 -2.554 1.00 85.19 84 ALA A O 1
ATOM 633 N N . VAL A 1 85 ? -2.928 4.718 -1.125 1.00 85.44 85 VAL A N 1
ATOM 634 C CA . VAL A 1 85 ? -2.486 6.113 -0.938 1.00 85.44 85 VAL A CA 1
ATOM 635 C C . VAL A 1 85 ? -1.721 6.621 -2.162 1.00 85.44 85 VAL A C 1
ATOM 637 O O . VAL A 1 85 ? -1.909 7.760 -2.579 1.00 85.44 85 VAL A O 1
ATOM 640 N N . ILE A 1 86 ? -0.853 5.784 -2.734 1.00 82.69 86 ILE A N 1
ATOM 641 C CA . ILE A 1 86 ? -0.028 6.126 -3.903 1.00 82.69 86 ILE A CA 1
ATOM 642 C C . ILE A 1 86 ? -0.883 6.210 -5.180 1.00 82.69 86 ILE A C 1
ATOM 644 O O . ILE A 1 86 ? -0.527 6.935 -6.105 1.00 82.69 86 ILE A O 1
ATOM 648 N N . GLY A 1 87 ? -2.019 5.508 -5.222 1.00 76.94 87 GLY A N 1
ATOM 649 C CA . GLY A 1 87 ? -2.858 5.396 -6.417 1.00 76.94 87 GLY A CA 1
ATOM 650 C C . GLY A 1 87 ? -2.385 4.310 -7.390 1.00 76.94 87 GLY A C 1
ATOM 651 O O . GLY A 1 87 ? -2.895 4.217 -8.501 1.00 76.94 87 GLY A O 1
ATOM 652 N N . GLU A 1 88 ? -1.416 3.486 -6.986 1.00 77.12 88 GLU A N 1
ATOM 653 C CA . GLU A 1 88 ? -0.890 2.369 -7.769 1.00 77.12 88 GLU A CA 1
ATOM 654 C C . GLU A 1 88 ? -0.657 1.170 -6.843 1.00 77.12 88 GLU A C 1
ATOM 656 O O . GLU A 1 88 ? -0.075 1.293 -5.762 1.00 77.12 88 GLU A O 1
ATOM 661 N N . SER A 1 89 ? -1.117 -0.016 -7.247 1.00 74.19 89 SER A N 1
ATOM 662 C CA . SER A 1 89 ? -0.830 -1.242 -6.505 1.00 74.19 89 SER A CA 1
ATOM 663 C C . SER A 1 89 ? 0.644 -1.632 -6.670 1.00 74.19 89 SER A C 1
ATOM 665 O O . SER A 1 89 ? 1.243 -1.424 -7.723 1.00 74.19 89 SER A O 1
ATOM 667 N N . LEU A 1 90 ? 1.244 -2.253 -5.648 1.00 70.25 90 LEU A N 1
ATOM 668 C CA . LEU A 1 90 ? 2.628 -2.738 -5.745 1.00 70.25 90 LEU A CA 1
ATOM 669 C C . LEU A 1 90 ? 2.807 -3.730 -6.910 1.00 70.25 90 LEU A C 1
ATOM 671 O O . LEU A 1 90 ? 3.842 -3.739 -7.568 1.00 70.25 90 LEU A O 1
ATOM 675 N N . GLU A 1 91 ? 1.794 -4.552 -7.181 1.00 71.94 91 GLU A N 1
ATOM 676 C CA . GLU A 1 91 ? 1.786 -5.478 -8.316 1.00 71.94 91 GLU A CA 1
ATOM 677 C C . GLU A 1 91 ? 1.725 -4.739 -9.656 1.00 71.94 91 GLU A C 1
ATOM 679 O O . GLU A 1 91 ? 2.475 -5.090 -10.569 1.00 71.94 91 GLU A O 1
ATOM 684 N N . GLY A 1 92 ? 0.897 -3.692 -9.751 1.00 71.44 92 GLY A N 1
ATOM 685 C CA . GLY A 1 92 ? 0.831 -2.797 -10.906 1.00 71.44 92 GLY A CA 1
ATOM 686 C C . GLY A 1 92 ? 2.179 -2.140 -11.189 1.00 71.44 92 GLY A C 1
ATOM 687 O O . GLY A 1 92 ? 2.676 -2.229 -12.314 1.00 71.44 92 GLY A O 1
ATOM 688 N N . PHE A 1 93 ? 2.831 -1.624 -10.146 1.00 73.69 93 PHE A N 1
ATOM 689 C CA . PHE A 1 93 ? 4.167 -1.039 -10.239 1.00 73.69 93 PHE A CA 1
ATOM 690 C C . PHE A 1 93 ? 5.222 -2.060 -10.686 1.00 73.69 93 PHE A C 1
ATOM 692 O O . PHE A 1 93 ? 6.008 -1.817 -11.598 1.00 73.69 93 PHE A O 1
ATOM 699 N N . ILE A 1 94 ? 5.237 -3.258 -10.096 1.00 78.12 94 ILE A N 1
ATOM 700 C CA . ILE A 1 94 ? 6.186 -4.308 -10.499 1.00 78.12 94 ILE A CA 1
ATOM 701 C C . ILE A 1 94 ? 5.945 -4.729 -11.958 1.00 78.12 94 ILE A C 1
ATOM 703 O O . ILE A 1 94 ? 6.897 -4.995 -12.700 1.00 78.12 94 ILE A O 1
ATOM 707 N N . ALA A 1 95 ? 4.687 -4.805 -12.393 1.00 79.06 95 ALA A N 1
ATOM 708 C CA . ALA A 1 95 ? 4.331 -5.168 -13.759 1.00 79.06 95 ALA A CA 1
ATOM 709 C C . ALA A 1 95 ? 4.727 -4.084 -14.775 1.00 79.06 95 ALA A C 1
ATOM 711 O O . ALA A 1 95 ? 5.265 -4.416 -15.844 1.00 79.06 95 ALA A O 1
ATOM 712 N N . SER A 1 96 ? 4.503 -2.809 -14.448 1.00 73.69 96 SER A N 1
ATOM 713 C CA . SER A 1 96 ? 4.904 -1.671 -15.280 1.00 73.69 96 SER A CA 1
ATOM 714 C C . SER A 1 96 ? 6.427 -1.608 -15.401 1.00 73.69 96 SER A C 1
ATOM 716 O O . SER A 1 96 ? 6.961 -1.549 -16.513 1.00 73.69 96 SER A O 1
ATOM 718 N N . GLU A 1 97 ? 7.138 -1.809 -14.294 1.00 85.81 97 GLU A N 1
ATOM 719 C CA . GLU A 1 97 ? 8.596 -1.784 -14.258 1.00 85.81 97 GLU A CA 1
ATOM 720 C C . GLU A 1 97 ? 9.227 -2.957 -15.019 1.00 85.81 97 GLU A C 1
ATOM 722 O O . GLU A 1 97 ? 10.168 -2.795 -15.801 1.00 85.81 97 GLU A O 1
ATOM 727 N N . LYS A 1 98 ? 8.649 -4.156 -14.902 1.00 85.81 98 LYS A N 1
ATOM 728 C CA . LYS A 1 98 ? 9.062 -5.315 -15.705 1.00 85.81 98 LYS A CA 1
ATOM 729 C C . LYS A 1 98 ? 8.872 -5.066 -17.201 1.00 85.81 98 LYS A C 1
ATOM 731 O O . LYS A 1 98 ? 9.665 -5.542 -18.016 1.00 85.81 98 LYS A O 1
ATOM 736 N N . THR A 1 99 ? 7.816 -4.350 -17.572 1.00 85.62 99 THR A N 1
ATOM 737 C CA . THR A 1 99 ? 7.545 -3.988 -18.966 1.00 85.62 99 THR A CA 1
ATOM 738 C C . THR A 1 99 ? 8.547 -2.950 -19.464 1.00 85.62 99 THR A C 1
ATOM 740 O O . THR A 1 99 ? 9.101 -3.127 -20.550 1.00 85.62 99 THR A O 1
ATOM 743 N N . ARG A 1 100 ? 8.867 -1.939 -18.645 1.00 87.19 100 ARG A N 1
ATOM 744 C CA . ARG A 1 100 ? 9.917 -0.950 -18.925 1.00 87.19 100 ARG A CA 1
ATOM 745 C C . ARG A 1 100 ? 11.262 -1.622 -19.197 1.00 87.19 100 ARG A C 1
ATOM 747 O O . ARG A 1 100 ? 11.823 -1.438 -20.274 1.00 87.19 100 ARG A O 1
ATOM 754 N N . LEU A 1 101 ? 11.710 -2.499 -18.298 1.00 89.69 101 LEU A N 1
ATOM 755 C CA . LEU A 1 101 ? 12.979 -3.223 -18.439 1.00 89.69 101 LEU A CA 1
ATOM 756 C C . LEU A 1 101 ? 13.020 -4.126 -19.681 1.00 89.69 101 LEU A C 1
ATOM 758 O O . LEU A 1 101 ? 14.055 -4.256 -20.334 1.00 89.69 101 LEU A O 1
ATOM 762 N N . ARG A 1 102 ? 11.896 -4.756 -20.048 1.00 91.38 102 ARG A N 1
ATOM 763 C CA . ARG A 1 102 ? 11.802 -5.544 -21.291 1.00 91.38 102 ARG A CA 1
ATOM 764 C C . ARG A 1 102 ? 11.937 -4.670 -22.535 1.00 91.38 102 ARG A C 1
ATOM 766 O O . ARG A 1 102 ? 12.558 -5.102 -23.503 1.00 91.38 102 ARG A O 1
ATOM 773 N N . ASN A 1 103 ? 11.358 -3.473 -22.518 1.00 89.31 103 ASN A N 1
ATOM 774 C CA . ASN A 1 103 ? 11.456 -2.533 -23.629 1.00 89.31 103 ASN A CA 1
ATOM 775 C C . ASN A 1 103 ? 12.876 -1.973 -23.761 1.00 89.31 103 ASN A C 1
ATOM 777 O O . ASN A 1 103 ? 13.409 -1.966 -24.866 1.00 89.31 103 ASN A O 1
ATOM 781 N N . GLU A 1 104 ? 13.516 -1.608 -22.648 1.00 90.56 104 GLU A N 1
ATOM 782 C CA . GLU A 1 104 ? 14.926 -1.196 -22.627 1.00 90.56 104 GLU A CA 1
ATOM 783 C C . GLU A 1 104 ? 15.831 -2.304 -23.169 1.00 90.56 104 GLU A C 1
ATOM 785 O O . GLU A 1 104 ? 16.642 -2.069 -24.062 1.00 90.56 104 GLU A O 1
ATOM 790 N N . ARG A 1 105 ? 15.628 -3.551 -22.727 1.00 89.62 105 ARG A N 1
ATOM 791 C CA . ARG A 1 105 ? 16.376 -4.698 -23.255 1.00 89.62 105 ARG A CA 1
ATOM 792 C C . ARG A 1 105 ? 16.229 -4.842 -24.771 1.00 89.62 105 ARG A C 1
ATOM 794 O O . ARG A 1 105 ? 17.226 -5.057 -25.452 1.00 89.62 105 ARG A O 1
ATOM 801 N N . ARG A 1 106 ? 15.013 -4.698 -25.310 1.00 91.31 106 ARG A N 1
ATOM 802 C CA . ARG A 1 106 ? 14.775 -4.747 -26.764 1.00 91.31 106 ARG A CA 1
ATOM 803 C C . ARG A 1 106 ? 15.498 -3.624 -27.506 1.00 91.31 106 ARG A C 1
ATOM 805 O O . ARG A 1 106 ? 16.004 -3.857 -28.599 1.00 91.31 106 ARG A O 1
ATOM 812 N N . GLN A 1 107 ? 15.551 -2.426 -26.926 1.00 89.69 107 GLN A N 1
ATOM 813 C CA . GLN A 1 107 ? 16.276 -1.298 -27.512 1.00 89.69 107 GLN A CA 1
ATOM 814 C C . GLN A 1 107 ? 17.782 -1.572 -27.558 1.00 89.69 107 GLN A C 1
ATOM 816 O O . GLN A 1 107 ? 18.388 -1.420 -28.617 1.00 89.69 107 GLN A O 1
ATOM 821 N N . TYR A 1 108 ? 18.361 -2.066 -26.461 1.00 89.75 108 TYR A N 1
ATOM 822 C CA . TYR A 1 108 ? 19.776 -2.440 -26.423 1.00 89.75 108 TYR A CA 1
ATOM 823 C C . TYR A 1 108 ? 20.112 -3.581 -27.389 1.00 89.75 108 TYR A C 1
ATOM 825 O O . TYR A 1 108 ? 21.148 -3.545 -28.052 1.00 89.75 108 TYR A O 1
ATOM 833 N N . GLU A 1 109 ? 19.237 -4.581 -27.521 1.00 91.62 109 GLU A N 1
ATOM 834 C CA . GLU A 1 109 ? 19.415 -5.668 -28.490 1.00 91.62 109 GLU A CA 1
ATOM 835 C C . GLU A 1 109 ? 19.407 -5.130 -29.933 1.00 91.62 109 GLU A C 1
ATOM 837 O O . GLU A 1 109 ? 20.312 -5.457 -30.704 1.00 91.62 109 GLU A O 1
ATOM 842 N N . ALA A 1 110 ? 18.473 -4.239 -30.280 1.00 91.06 110 ALA A N 1
ATOM 843 C CA . ALA A 1 110 ? 18.419 -3.611 -31.602 1.00 91.06 110 ALA A CA 1
ATOM 844 C C . ALA A 1 110 ? 19.653 -2.736 -31.893 1.00 91.06 110 ALA A C 1
ATOM 846 O O . ALA A 1 110 ? 20.209 -2.778 -32.993 1.00 91.06 110 ALA A O 1
ATOM 847 N N . GLU A 1 111 ? 20.122 -1.971 -30.907 1.00 90.75 111 GLU A N 1
ATOM 848 C CA . GLU A 1 111 ? 21.327 -1.152 -31.041 1.00 90.75 111 GLU A CA 1
ATOM 849 C C . GLU A 1 111 ? 22.580 -2.019 -31.216 1.00 90.75 111 GLU A C 1
ATOM 851 O O . GLU A 1 111 ? 23.406 -1.754 -32.092 1.00 90.75 111 GLU A O 1
ATOM 856 N N . SER A 1 112 ? 22.686 -3.119 -30.464 1.00 90.88 112 SER A N 1
ATOM 857 C CA . SER A 1 112 ? 23.792 -4.068 -30.604 1.00 90.88 112 SER A CA 1
ATOM 858 C C . SER A 1 112 ? 23.829 -4.714 -31.994 1.00 90.88 112 SER A C 1
ATOM 860 O O . SER A 1 112 ? 24.897 -4.795 -32.604 1.00 90.88 112 SER A O 1
ATOM 862 N N . GLN A 1 113 ? 22.670 -5.101 -32.540 1.00 90.88 113 GLN A N 1
ATOM 863 C CA . GLN A 1 113 ? 22.563 -5.658 -33.890 1.00 90.88 113 GLN A CA 1
ATOM 864 C C . GLN A 1 113 ? 23.006 -4.637 -34.936 1.00 90.88 113 GLN A C 1
ATOM 866 O O . GLN A 1 113 ? 23.826 -4.955 -35.797 1.00 90.88 113 GLN A O 1
ATOM 871 N N . ARG A 1 114 ? 22.561 -3.383 -34.802 1.00 91.06 114 ARG A N 1
ATOM 872 C CA . ARG A 1 114 ? 22.968 -2.290 -35.689 1.00 91.06 114 ARG A CA 1
ATOM 873 C C . ARG A 1 114 ? 24.481 -2.058 -35.667 1.00 91.06 114 ARG A C 1
ATOM 875 O O . ARG A 1 114 ? 25.087 -1.860 -36.719 1.00 91.06 114 ARG A O 1
ATOM 882 N N . LEU A 1 115 ? 25.109 -2.104 -34.491 1.00 90.00 115 LEU A N 1
ATOM 883 C CA . LEU A 1 115 ? 26.564 -1.970 -34.361 1.00 90.00 115 LEU A CA 1
ATOM 884 C C . LEU A 1 115 ? 27.310 -3.141 -35.016 1.00 90.00 115 LEU A C 1
ATOM 886 O O . LEU A 1 115 ? 28.317 -2.918 -35.689 1.00 90.00 115 LEU A O 1
ATOM 890 N N . VAL A 1 116 ? 26.809 -4.372 -34.873 1.00 91.56 116 VAL A N 1
ATOM 891 C CA . VAL A 1 116 ? 27.373 -5.561 -35.537 1.00 91.56 116 VAL A CA 1
ATOM 892 C C . VAL A 1 116 ? 27.257 -5.452 -37.060 1.00 91.56 116 VAL A C 1
ATOM 894 O O . VAL A 1 116 ? 28.228 -5.723 -37.770 1.00 91.56 116 VAL A O 1
ATOM 897 N N . GLU A 1 117 ? 26.111 -5.010 -37.576 1.00 89.75 117 GLU A N 1
ATOM 898 C CA . GLU A 1 117 ? 25.903 -4.762 -39.007 1.00 89.75 117 GLU A CA 1
ATOM 899 C C . GLU A 1 117 ? 26.833 -3.666 -39.543 1.00 89.75 117 GLU A C 1
ATOM 901 O O . GLU A 1 117 ? 27.494 -3.851 -40.565 1.00 89.75 117 GLU A O 1
ATOM 906 N N . MET A 1 118 ? 26.970 -2.546 -38.828 1.00 86.00 118 MET A N 1
ATOM 907 C CA . MET A 1 118 ? 27.906 -1.482 -39.200 1.00 86.00 118 MET A CA 1
ATOM 908 C C . MET A 1 118 ? 29.360 -1.972 -39.191 1.00 86.00 118 MET A C 1
ATOM 910 O O . MET A 1 118 ? 30.117 -1.690 -40.124 1.00 86.00 118 MET A O 1
ATOM 914 N N . ALA A 1 119 ? 29.757 -2.740 -38.173 1.00 87.00 119 ALA A N 1
ATOM 915 C CA . ALA A 1 119 ? 31.099 -3.304 -38.074 1.00 87.00 119 ALA A CA 1
ATOM 916 C C . ALA A 1 119 ? 31.392 -4.309 -39.201 1.00 87.00 119 ALA A C 1
ATOM 918 O O . ALA A 1 119 ? 32.499 -4.313 -39.750 1.00 87.00 119 ALA A O 1
ATOM 919 N N . SER A 1 120 ? 30.414 -5.136 -39.585 1.00 84.31 120 SER A N 1
ATOM 920 C CA . SER A 1 120 ? 30.560 -6.069 -40.707 1.00 84.31 120 SER A CA 1
ATOM 921 C C . SER A 1 120 ? 30.683 -5.325 -42.043 1.00 84.31 120 SER A C 1
ATOM 923 O O . SER A 1 120 ? 31.566 -5.649 -42.844 1.00 84.31 120 SER A O 1
ATOM 925 N N . HIS A 1 121 ? 29.912 -4.248 -42.239 1.00 84.25 121 HIS A N 1
ATOM 926 C CA . HIS A 1 121 ? 30.003 -3.403 -43.429 1.00 84.25 121 HIS A CA 1
ATOM 927 C C . HIS A 1 121 ? 31.379 -2.731 -43.547 1.00 84.25 121 HIS A C 1
ATOM 929 O O . HIS A 1 121 ? 32.011 -2.801 -44.603 1.00 84.25 121 HIS A O 1
ATOM 935 N N . LEU A 1 122 ? 31.904 -2.164 -42.455 1.00 82.31 122 LEU A N 1
ATOM 936 C CA . LEU A 1 122 ? 33.254 -1.585 -42.417 1.00 82.31 122 LEU A CA 1
ATOM 937 C C . LEU A 1 122 ? 34.350 -2.627 -42.683 1.00 82.31 122 LEU A C 1
ATOM 939 O O . LEU A 1 122 ? 35.322 -2.333 -43.378 1.00 82.31 122 LEU A O 1
ATOM 943 N N . ARG A 1 123 ? 34.190 -3.860 -42.182 1.00 76.62 123 ARG A N 1
ATOM 944 C CA . ARG A 1 123 ? 35.130 -4.961 -42.444 1.00 76.62 123 ARG A CA 1
ATOM 945 C C . ARG A 1 123 ? 35.130 -5.368 -43.921 1.00 76.62 123 ARG A C 1
ATOM 947 O O . ARG A 1 123 ? 36.200 -5.624 -44.466 1.00 76.62 123 ARG A O 1
ATOM 954 N N . SER A 1 124 ? 33.960 -5.387 -44.562 1.00 73.50 124 SER A N 1
ATOM 955 C CA . SER A 1 124 ? 33.811 -5.705 -45.991 1.00 73.50 124 SER A CA 1
ATOM 956 C C . SER A 1 124 ? 34.333 -4.597 -46.919 1.00 73.50 124 SER A C 1
ATOM 958 O O . SER A 1 124 ? 34.812 -4.886 -48.009 1.00 73.50 124 SER A O 1
ATOM 960 N N . ARG A 1 125 ? 34.323 -3.338 -46.456 1.00 65.94 125 ARG A N 1
ATOM 961 C CA . ARG A 1 125 ? 34.891 -2.169 -47.149 1.00 65.94 125 ARG A CA 1
ATOM 962 C C . ARG A 1 125 ? 36.405 -2.016 -47.015 1.00 65.94 125 ARG A C 1
ATOM 964 O O . ARG A 1 125 ? 36.929 -1.007 -47.486 1.00 65.94 125 ARG A O 1
ATOM 971 N N . ARG A 1 126 ? 37.128 -2.960 -46.391 1.00 57.53 126 ARG A N 1
ATOM 972 C CA . ARG A 1 126 ? 38.598 -2.922 -46.416 1.00 57.53 126 ARG A CA 1
ATOM 973 C C . ARG A 1 126 ? 39.040 -2.818 -47.878 1.00 57.53 126 ARG A C 1
ATOM 975 O O . ARG A 1 126 ? 38.753 -3.739 -48.642 1.00 57.53 126 ARG A O 1
ATOM 982 N N . PRO A 1 127 ? 39.710 -1.728 -48.287 1.00 54.75 127 PRO A N 1
ATOM 983 C CA . PRO A 1 127 ? 40.219 -1.656 -49.637 1.00 54.75 127 PRO A CA 1
ATOM 984 C C . PRO A 1 127 ? 41.201 -2.813 -49.785 1.00 54.75 127 PRO A C 1
ATOM 986 O O . PRO A 1 127 ? 42.123 -2.960 -48.978 1.00 54.75 127 PRO A O 1
ATOM 989 N N . VAL A 1 128 ? 41.023 -3.621 -50.830 1.00 57.59 128 VAL A N 1
ATOM 990 C CA . VAL A 1 128 ? 42.092 -4.459 -51.382 1.00 57.59 128 VAL A CA 1
ATOM 991 C C . VAL A 1 128 ? 43.093 -3.500 -52.034 1.00 57.59 128 VAL A C 1
ATOM 993 O O . VAL A 1 128 ? 43.285 -3.460 -53.242 1.00 57.59 128 VAL A O 1
ATOM 996 N N . GLY A 1 129 ? 43.663 -2.613 -51.222 1.00 53.59 129 GLY A N 1
ATOM 997 C CA . GLY A 1 129 ? 44.798 -1.810 -51.591 1.00 53.59 129 GLY A CA 1
ATOM 998 C C . GLY A 1 129 ? 45.961 -2.771 -51.586 1.00 53.59 129 GLY A C 1
ATOM 999 O O . GLY A 1 129 ? 46.461 -3.132 -50.522 1.00 53.59 129 GLY A O 1
ATOM 1000 N N . HIS A 1 130 ? 46.360 -3.220 -52.771 1.00 58.03 130 HIS A N 1
ATOM 1001 C CA . HIS A 1 130 ? 47.692 -3.752 -52.988 1.00 58.03 130 HIS A CA 1
ATOM 1002 C C . HIS A 1 130 ? 48.689 -2.670 -52.568 1.00 58.03 130 HIS A C 1
ATOM 1004 O O . HIS A 1 130 ? 49.131 -1.863 -53.383 1.00 58.03 130 HIS A O 1
ATOM 1010 N N . TYR A 1 131 ? 49.022 -2.625 -51.278 1.00 63.47 131 TYR A N 1
ATOM 1011 C CA . TYR A 1 131 ? 50.195 -1.918 -50.813 1.00 63.47 131 TYR A CA 1
ATOM 1012 C C . TYR A 1 131 ? 51.382 -2.673 -51.398 1.00 63.47 131 TYR A C 1
ATOM 1014 O O . TYR A 1 131 ? 51.831 -3.687 -50.867 1.00 63.47 131 TYR A O 1
ATOM 1022 N N . ARG A 1 132 ? 51.825 -2.227 -52.572 1.00 57.03 132 ARG A N 1
ATOM 1023 C CA . ARG A 1 132 ? 53.127 -2.586 -53.103 1.00 57.03 132 ARG A CA 1
ATOM 1024 C C . ARG A 1 132 ? 54.109 -1.738 -52.297 1.00 57.03 132 ARG A C 1
ATOM 1026 O O . ARG A 1 132 ? 54.099 -0.521 -52.491 1.00 57.03 132 ARG A O 1
ATOM 1033 N N . PRO A 1 133 ? 54.891 -2.321 -51.372 1.00 65.81 133 PRO A N 1
ATOM 1034 C CA . PRO A 1 133 ? 55.911 -1.546 -50.687 1.00 65.81 133 PRO A CA 1
ATOM 1035 C C . PRO A 1 133 ? 56.797 -0.885 -51.752 1.00 65.81 133 PRO A C 1
ATOM 1037 O O . PRO A 1 133 ? 57.077 -1.522 -52.780 1.00 65.81 133 PRO A O 1
ATOM 1040 N N . PRO A 1 134 ? 57.188 0.388 -51.571 1.00 66.88 134 PRO A N 1
ATOM 1041 C CA . PRO A 1 134 ? 58.130 1.020 -52.479 1.00 66.88 134 PRO A CA 1
ATOM 1042 C C . PRO A 1 134 ? 59.370 0.127 -52.558 1.00 66.88 134 PRO A C 1
ATOM 1044 O O . PRO A 1 134 ? 59.849 -0.370 -51.536 1.00 66.88 134 PRO A O 1
ATOM 1047 N N . LYS A 1 135 ? 59.850 -0.145 -53.778 1.00 64.44 135 LYS A N 1
ATOM 1048 C CA . LYS A 1 135 ? 61.135 -0.823 -53.960 1.00 64.44 135 LYS A CA 1
ATOM 1049 C C . LYS A 1 135 ? 62.162 0.026 -53.221 1.00 64.44 135 LYS A C 1
ATOM 1051 O O . LYS A 1 135 ? 62.384 1.163 -53.619 1.00 64.44 135 LYS A O 1
ATOM 1056 N N . GLN A 1 136 ? 62.719 -0.506 -52.138 1.00 63.66 136 GLN A N 1
ATOM 1057 C CA . GLN A 1 136 ? 63.867 0.106 -51.487 1.00 63.66 136 GLN A CA 1
ATOM 1058 C C . GLN A 1 136 ? 64.964 0.190 -52.542 1.00 63.66 136 GLN A C 1
ATOM 1060 O O . GLN A 1 136 ? 65.402 -0.836 -53.069 1.00 63.66 136 GLN A O 1
ATOM 1065 N N . ASP A 1 137 ? 65.327 1.412 -52.909 1.00 62.94 137 ASP A N 1
ATOM 1066 C CA . ASP A 1 137 ? 66.448 1.655 -53.796 1.00 62.94 137 ASP A CA 1
ATOM 1067 C C . ASP A 1 137 ? 67.719 1.302 -53.000 1.00 62.94 137 ASP A C 1
ATOM 1069 O O . ASP A 1 137 ? 67.927 1.859 -51.916 1.00 62.94 137 ASP A O 1
ATOM 1073 N N . PRO A 1 138 ? 68.565 0.355 -53.449 1.00 59.94 138 PRO A N 1
ATOM 1074 C CA . PRO A 1 138 ? 69.737 -0.095 -52.690 1.00 59.94 138 PRO A CA 1
ATOM 1075 C C . PRO A 1 138 ? 70.767 1.012 -52.388 1.00 59.94 138 PRO A C 1
ATOM 1077 O O . PRO A 1 138 ? 71.728 0.763 -51.659 1.00 59.94 138 PRO A O 1
ATOM 1080 N N . ALA A 1 139 ? 70.572 2.228 -52.905 1.00 59.22 139 ALA A N 1
ATOM 1081 C CA . ALA A 1 139 ? 71.379 3.401 -52.593 1.00 59.22 139 ALA A CA 1
ATOM 1082 C C . ALA A 1 139 ? 71.171 3.946 -51.162 1.00 59.22 139 ALA A C 1
ATOM 1084 O O . ALA A 1 139 ? 72.114 4.494 -50.594 1.00 59.22 139 ALA A O 1
ATOM 1085 N N . GLU A 1 140 ? 70.003 3.759 -50.532 1.00 54.72 140 GLU A N 1
ATOM 1086 C CA . GLU A 1 140 ? 69.725 4.340 -49.200 1.00 54.72 140 GLU A CA 1
ATOM 1087 C C . GLU A 1 140 ? 70.256 3.503 -48.019 1.00 54.72 140 GLU A C 1
ATOM 1089 O O . GLU A 1 140 ? 70.356 3.992 -46.894 1.00 54.72 140 GLU A O 1
ATOM 1094 N N . LEU A 1 141 ? 70.691 2.260 -48.254 1.00 55.84 141 LEU A N 1
ATOM 1095 C CA . LEU A 1 141 ? 71.217 1.369 -47.205 1.00 55.84 141 LEU A CA 1
ATOM 1096 C C . LEU A 1 141 ? 72.696 1.613 -46.841 1.00 55.84 141 LEU A C 1
ATOM 1098 O O . LEU A 1 141 ? 73.228 0.921 -45.972 1.00 55.84 141 LEU A O 1
ATOM 1102 N N . ARG A 1 142 ? 73.376 2.583 -47.471 1.00 56.78 142 ARG A N 1
ATOM 1103 C CA . ARG A 1 142 ? 74.793 2.897 -47.189 1.00 56.78 142 ARG A CA 1
ATOM 1104 C C . ARG A 1 142 ? 75.031 4.025 -46.181 1.00 56.78 142 ARG A C 1
ATOM 1106 O O . ARG A 1 142 ? 76.173 4.217 -45.794 1.00 56.78 142 ARG A O 1
ATOM 1113 N N . VAL A 1 143 ? 73.999 4.736 -45.725 1.00 57.91 143 VAL A N 1
ATOM 1114 C CA . VAL A 1 143 ? 74.179 5.952 -44.898 1.00 57.91 143 VAL A CA 1
ATOM 1115 C C . VAL A 1 143 ? 74.280 5.667 -43.386 1.00 57.91 143 VAL A C 1
ATOM 1117 O O . VAL A 1 143 ? 74.639 6.548 -42.621 1.00 57.91 143 VAL A O 1
ATOM 1120 N N . TRP A 1 144 ? 74.045 4.430 -42.933 1.00 51.53 144 TRP A N 1
ATOM 1121 C CA . TRP A 1 144 ? 74.012 4.090 -41.495 1.00 51.53 144 TRP A CA 1
ATOM 1122 C C . T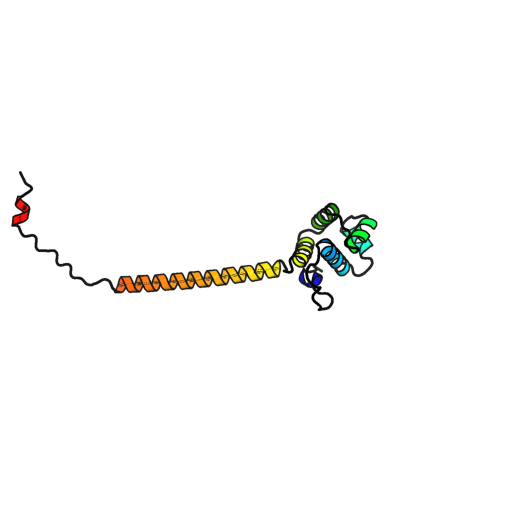RP A 1 144 ? 75.122 3.130 -41.029 1.00 51.53 144 TRP A C 1
ATOM 1124 O O . TRP A 1 144 ? 74.933 2.377 -40.074 1.00 51.53 144 TRP A O 1
ATOM 1134 N N . ARG A 1 145 ? 76.281 3.122 -41.698 1.00 51.19 145 ARG A N 1
ATOM 1135 C CA . ARG A 1 145 ? 77.486 2.429 -41.207 1.00 51.19 145 ARG A CA 1
ATOM 1136 C C . ARG A 1 145 ? 78.724 3.315 -41.323 1.00 51.19 145 ARG A C 1
ATOM 1138 O O . ARG A 1 145 ? 79.572 3.038 -42.162 1.00 51.19 145 ARG A O 1
ATOM 1145 N N . GLU A 1 146 ? 78.821 4.321 -40.463 1.00 44.59 146 GLU A N 1
ATOM 1146 C CA . GLU A 1 146 ? 80.095 4.859 -39.960 1.00 44.59 146 GLU A CA 1
ATOM 1147 C C . GLU A 1 146 ? 79.955 5.165 -38.468 1.00 44.59 146 GLU A C 1
ATOM 1149 O O . GLU A 1 146 ? 78.868 5.647 -38.069 1.00 44.59 146 GLU A O 1
#

Sequence (146 aa):
MTISAEEIMTNGGQDLPLQCDLRDALSIYARRTWPRDTAKQMARSWALPLSTSQNILKGHASAATITHVLRIGGWGLSAAVMGAVIGESLEGFIASEKTRLRNERRQYEAESQRLVEMASHLRSRRPVGHYRPPKQDPAELRVWRE

pLDDT: mean 81.65, std 14.09, range [44.59, 97.06]